Protein AF-C9SKB3-F1 (afdb_monomer_lite)

Sequence (51 aa):
MISDGELYQLAIVLGSSAMALIVVYHYLEVNAEDEKAPAVAGAQSAKQAAA

Structure (mmCIF, N/CA/C/O backbone):
data_AF-C9SKB3-F1
#
_entry.id   AF-C9SKB3-F1
#
loop_
_atom_site.group_PDB
_atom_site.id
_atom_site.type_symbol
_atom_site.label_atom_id
_atom_site.label_alt_id
_atom_site.labe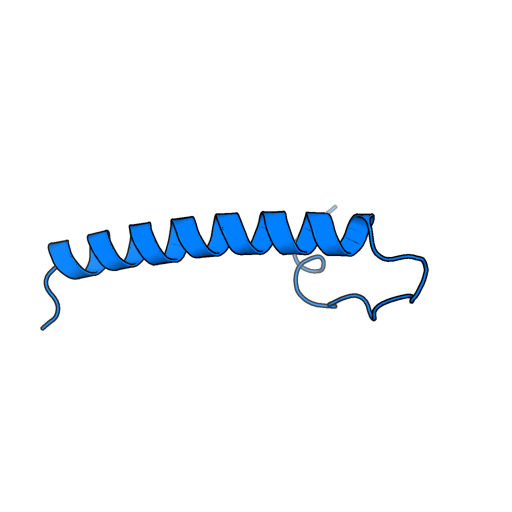l_comp_id
_atom_site.label_asym_id
_atom_site.label_entity_id
_atom_site.label_seq_id
_atom_site.pdbx_PDB_ins_code
_atom_site.Cartn_x
_atom_site.Cartn_y
_atom_site.Cartn_z
_atom_site.occupancy
_atom_site.B_iso_or_equiv
_atom_site.auth_seq_id
_atom_site.auth_comp_id
_atom_site.auth_asym_id
_atom_site.auth_atom_id
_atom_site.pdbx_PDB_model_num
ATOM 1 N N . MET A 1 1 ? -22.748 5.485 8.923 1.00 75.81 1 MET A N 1
ATOM 2 C CA . MET A 1 1 ? -21.402 5.744 9.468 1.00 75.81 1 MET A CA 1
ATOM 3 C C . MET A 1 1 ? -20.625 4.469 9.235 1.00 75.81 1 MET A C 1
ATOM 5 O O . MET A 1 1 ? -21.158 3.426 9.587 1.00 75.81 1 MET A O 1
ATOM 9 N N . ILE A 1 2 ? -19.489 4.531 8.542 1.00 90.56 2 ILE A N 1
ATOM 10 C CA . ILE A 1 2 ? -18.645 3.343 8.371 1.00 90.56 2 ILE A CA 1
ATOM 11 C C . ILE A 1 2 ? -18.218 2.858 9.760 1.00 90.56 2 ILE A C 1
ATOM 13 O O . ILE A 1 2 ? -17.916 3.684 10.624 1.00 90.56 2 ILE A O 1
ATOM 17 N N . SER A 1 3 ? -18.294 1.556 10.007 1.00 93.19 3 SER A N 1
ATOM 18 C CA . SER A 1 3 ? -17.891 0.973 11.285 1.00 93.19 3 SER A CA 1
ATOM 19 C C . SER A 1 3 ? -16.369 0.872 11.375 1.00 93.19 3 SER A C 1
ATOM 21 O O . SER A 1 3 ? -15.675 0.769 10.361 1.00 93.19 3 SER A O 1
ATOM 23 N N . ASP A 1 4 ? -15.838 0.845 12.596 1.00 93.19 4 ASP A N 1
ATOM 24 C CA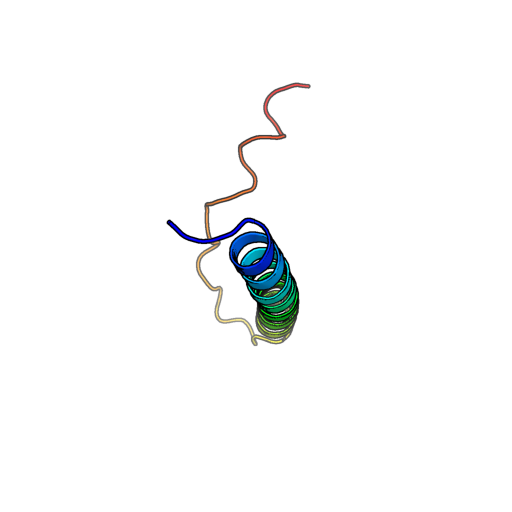 . ASP A 1 4 ? -14.395 0.695 12.822 1.00 93.19 4 ASP A CA 1
ATOM 25 C C . ASP A 1 4 ? -13.846 -0.595 12.192 1.00 93.19 4 ASP A C 1
ATOM 27 O O . ASP A 1 4 ? -12.714 -0.628 11.711 1.00 93.19 4 ASP A O 1
ATOM 31 N N . GLY A 1 5 ? -14.671 -1.647 12.133 1.00 93.56 5 GLY A N 1
ATOM 32 C CA . GLY A 1 5 ? -14.330 -2.906 11.472 1.00 93.56 5 GLY A CA 1
ATOM 33 C C . GLY A 1 5 ? -14.146 -2.750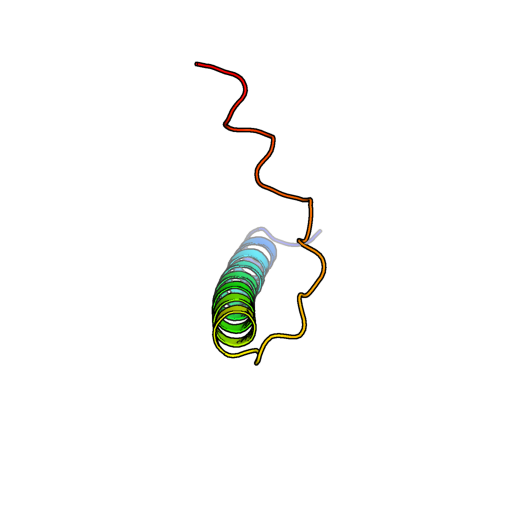 9.963 1.00 93.56 5 GLY A C 1
ATOM 34 O O . GLY A 1 5 ? -13.153 -3.223 9.413 1.00 93.56 5 GLY A O 1
ATOM 35 N N . GLU A 1 6 ? -15.056 -2.040 9.298 1.00 93.69 6 GLU A N 1
ATOM 36 C CA . GLU A 1 6 ? -14.960 -1.759 7.861 1.00 93.69 6 GLU A CA 1
ATOM 37 C C . GLU A 1 6 ? -13.768 -0.844 7.548 1.00 93.69 6 GLU A C 1
ATOM 39 O O . GLU A 1 6 ? -13.060 -1.061 6.563 1.00 93.69 6 GLU A O 1
ATOM 44 N N . L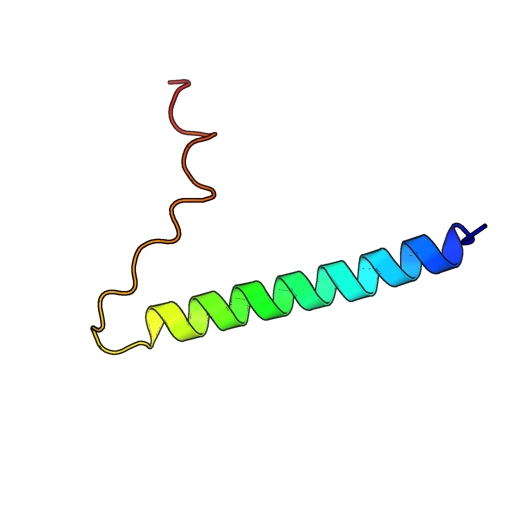EU A 1 7 ? -13.495 0.143 8.409 1.00 94.69 7 LEU A N 1
ATOM 45 C CA . LEU A 1 7 ? -12.341 1.031 8.258 1.00 94.69 7 LEU A CA 1
ATOM 46 C C . LEU A 1 7 ? -11.012 0.277 8.430 1.00 94.69 7 LEU A C 1
ATOM 48 O O . LEU A 1 7 ? -10.073 0.493 7.663 1.00 94.69 7 LEU A O 1
ATOM 52 N N . TYR A 1 8 ? -10.936 -0.640 9.397 1.00 95.38 8 TYR A N 1
ATOM 53 C CA . TYR A 1 8 ? -9.768 -1.496 9.618 1.00 95.38 8 TYR A CA 1
ATOM 54 C C . TYR A 1 8 ? -9.513 -2.442 8.438 1.00 95.38 8 TYR A C 1
ATOM 56 O O . TYR A 1 8 ? -8.382 -2.560 7.961 1.00 95.38 8 TYR A O 1
ATOM 64 N N . GLN A 1 9 ? -10.568 -3.076 7.923 1.00 94.94 9 GLN A N 1
ATOM 65 C CA . GLN A 1 9 ? -10.479 -3.935 6.742 1.00 94.94 9 GLN A CA 1
ATOM 66 C C . GLN A 1 9 ? -10.019 -3.150 5.510 1.00 94.94 9 GLN A C 1
ATOM 68 O O . GLN A 1 9 ? -9.122 -3.602 4.794 1.00 94.94 9 GLN A O 1
ATOM 73 N N . LEU A 1 10 ? -10.573 -1.952 5.302 1.00 95.06 10 LEU A N 1
ATOM 74 C CA . LEU A 1 10 ? -10.150 -1.058 4.229 1.00 95.06 10 LEU A CA 1
ATOM 75 C C . LEU A 1 10 ? -8.666 -0.696 4.358 1.00 95.06 10 LEU A C 1
ATOM 77 O O . LEU A 1 10 ? -7.940 -0.761 3.369 1.00 95.06 10 LEU A O 1
ATOM 81 N N . ALA A 1 11 ? -8.199 -0.366 5.565 1.00 95.69 11 ALA A N 1
ATOM 82 C CA . ALA A 1 11 ? -6.803 -0.019 5.811 1.00 95.69 11 ALA A CA 1
ATOM 83 C C . ALA A 1 11 ? -5.842 -1.178 5.498 1.00 95.69 11 ALA A C 1
ATOM 85 O O . ALA A 1 11 ? -4.790 -0.950 4.901 1.00 95.69 11 ALA A O 1
ATOM 86 N N . ILE A 1 12 ? -6.202 -2.421 5.838 1.00 96.25 12 ILE A N 1
ATOM 87 C CA . ILE A 1 12 ? -5.385 -3.600 5.507 1.00 96.25 12 ILE A CA 1
ATOM 88 C C . ILE A 1 12 ? -5.320 -3.823 3.995 1.00 96.25 12 ILE A C 1
ATOM 90 O O . ILE A 1 12 ? -4.234 -4.027 3.444 1.00 96.25 12 ILE A O 1
ATOM 94 N N . VAL A 1 13 ? -6.464 -3.797 3.308 1.00 97.00 13 VAL A N 1
ATOM 95 C CA . VAL A 1 13 ? -6.513 -4.036 1.857 1.00 97.00 13 VAL A CA 1
ATOM 96 C C . VAL A 1 13 ? -5.757 -2.937 1.119 1.00 97.00 13 VAL A C 1
ATOM 98 O O . VAL A 1 13 ? -4.908 -3.220 0.275 1.00 97.00 13 VAL A O 1
ATOM 101 N N . LEU A 1 14 ? -5.997 -1.682 1.487 1.00 96.25 14 LEU A N 1
ATOM 102 C CA . LEU A 1 14 ? -5.322 -0.548 0.878 1.00 96.25 14 LEU A CA 1
ATOM 103 C C . LEU A 1 14 ? -3.816 -0.576 1.171 1.00 96.25 14 LEU A C 1
ATOM 105 O O . LEU A 1 14 ? -3.020 -0.441 0.247 1.00 96.25 14 LEU A O 1
ATOM 109 N N . GLY A 1 15 ? -3.412 -0.830 2.416 1.00 97.00 15 GLY A N 1
ATOM 110 C CA . GLY A 1 15 ? -2.002 -0.910 2.799 1.00 97.00 15 GLY A CA 1
ATOM 111 C C . GLY A 1 15 ? -1.252 -2.048 2.102 1.00 97.00 15 GLY A C 1
ATOM 112 O O . GLY A 1 15 ? -0.148 -1.841 1.598 1.00 97.00 15 GLY A O 1
ATOM 113 N N . SER A 1 16 ? -1.859 -3.233 2.007 1.00 96.19 16 SER A N 1
ATOM 114 C CA . SER A 1 16 ? -1.264 -4.372 1.290 1.00 96.19 16 SER A CA 1
ATOM 115 C C . SER A 1 16 ? -1.190 -4.134 -0.221 1.00 96.19 16 SER A C 1
ATOM 117 O O . SER A 1 16 ? -0.155 -4.418 -0.825 1.00 96.19 16 SER A O 1
ATOM 119 N N . SER A 1 17 ? -2.225 -3.535 -0.823 1.00 96.62 17 SER A N 1
ATOM 120 C CA . SER A 1 17 ? -2.192 -3.130 -2.234 1.00 96.62 17 SER A CA 1
ATOM 121 C C . SER A 1 17 ? -1.103 -2.090 -2.511 1.00 96.62 17 SER A C 1
ATOM 123 O O . SER A 1 17 ? -0.373 -2.222 -3.489 1.00 96.62 17 SER A O 1
ATOM 125 N N . ALA A 1 18 ? -0.919 -1.112 -1.618 1.00 97.44 18 ALA A N 1
ATOM 126 C CA . ALA A 1 18 ? 0.117 -0.094 -1.744 1.00 97.44 18 ALA A CA 1
ATOM 127 C C . ALA A 1 18 ? 1.519 -0.711 -1.680 1.00 97.44 18 ALA A C 1
ATOM 129 O O . ALA A 1 18 ? 2.351 -0.418 -2.534 1.00 97.44 18 ALA A O 1
ATOM 130 N N . MET A 1 19 ? 1.769 -1.619 -0.730 1.00 97.19 19 MET A N 1
ATOM 131 C CA . MET A 1 19 ? 3.045 -2.339 -0.652 1.00 97.19 19 MET A CA 1
ATOM 132 C C . MET A 1 19 ? 3.330 -3.146 -1.924 1.00 97.19 19 MET A C 1
ATOM 134 O O . MET A 1 19 ? 4.447 -3.096 -2.438 1.00 97.19 19 MET A O 1
ATOM 138 N N . ALA A 1 20 ? 2.326 -3.838 -2.473 1.00 96.19 20 ALA A N 1
ATOM 139 C CA . ALA A 1 20 ? 2.478 -4.574 -3.727 1.00 96.19 20 ALA A CA 1
ATOM 140 C C . ALA A 1 20 ? 2.810 -3.641 -4.905 1.00 96.19 20 ALA A C 1
ATOM 142 O O . ALA A 1 20 ? 3.742 -3.915 -5.661 1.00 96.19 20 ALA A O 1
ATOM 143 N N . LEU A 1 21 ? 2.101 -2.514 -5.034 1.00 95.38 21 LEU A N 1
ATOM 144 C CA . LEU A 1 21 ? 2.336 -1.532 -6.097 1.00 95.38 21 LEU A CA 1
ATOM 145 C C . LEU A 1 21 ? 3.721 -0.877 -6.002 1.00 95.38 21 LEU A C 1
ATOM 147 O O . LEU A 1 21 ? 4.355 -0.671 -7.033 1.00 95.38 21 LEU A O 1
ATOM 151 N N . ILE A 1 22 ? 4.218 -0.598 -4.793 1.00 95.94 22 ILE A N 1
ATOM 152 C CA . ILE A 1 22 ? 5.565 -0.039 -4.578 1.00 95.94 22 ILE A CA 1
ATOM 153 C C . ILE A 1 22 ? 6.644 -1.015 -5.059 1.00 95.94 22 ILE A C 1
ATOM 155 O O . ILE A 1 22 ? 7.575 -0.615 -5.757 1.00 95.94 22 ILE A O 1
ATOM 159 N N . VAL A 1 23 ? 6.515 -2.301 -4.721 1.00 96.12 23 VAL A N 1
ATOM 160 C CA . VAL A 1 23 ? 7.471 -3.331 -5.159 1.00 96.12 23 VAL A CA 1
ATOM 161 C C . VAL A 1 23 ? 7.437 -3.497 -6.677 1.00 96.12 23 VAL A C 1
ATOM 163 O O . VAL A 1 23 ? 8.492 -3.561 -7.303 1.00 96.12 23 VAL A O 1
ATOM 166 N N . VAL A 1 24 ? 6.243 -3.521 -7.278 1.00 96.06 24 VAL A N 1
ATOM 167 C CA . VAL A 1 24 ? 6.086 -3.596 -8.739 1.00 96.06 24 VAL A CA 1
ATOM 168 C C . VAL A 1 24 ? 6.705 -2.378 -9.419 1.00 96.06 24 VAL A C 1
ATOM 170 O O . VAL A 1 24 ? 7.433 -2.546 -10.390 1.00 96.06 24 VAL A O 1
ATOM 173 N N . TYR A 1 25 ? 6.473 -1.169 -8.905 1.00 93.94 25 TYR A N 1
ATOM 174 C CA . TYR A 1 25 ? 7.099 0.043 -9.435 1.00 93.94 25 TYR A CA 1
ATOM 175 C C . TYR A 1 25 ? 8.626 -0.066 -9.414 1.00 93.94 25 TYR A C 1
ATOM 177 O O . TYR A 1 25 ? 9.260 0.141 -10.443 1.00 93.94 25 TYR A O 1
ATOM 185 N N . HIS A 1 26 ? 9.209 -0.461 -8.279 1.00 91.31 26 HIS A N 1
ATOM 186 C CA . HIS A 1 26 ? 10.660 -0.587 -8.157 1.00 91.31 26 HIS A CA 1
ATOM 187 C C . HIS A 1 26 ? 11.225 -1.674 -9.081 1.00 91.31 26 HIS A C 1
ATOM 189 O O . HIS A 1 26 ? 12.284 -1.508 -9.681 1.00 91.31 26 HIS A O 1
ATOM 195 N N . TYR A 1 27 ? 10.492 -2.777 -9.242 1.00 92.50 27 TYR A N 1
ATOM 196 C CA . TYR A 1 27 ? 10.843 -3.816 -10.199 1.00 92.50 27 TYR A CA 1
ATOM 197 C C . TYR A 1 27 ? 10.847 -3.281 -11.637 1.00 92.50 27 TYR A C 1
ATOM 199 O O . TYR A 1 27 ? 11.799 -3.528 -12.371 1.00 92.50 27 TYR A O 1
ATOM 207 N N . LEU A 1 28 ? 9.823 -2.526 -12.040 1.00 91.81 28 LEU A N 1
ATOM 208 C CA . LEU A 1 28 ? 9.753 -1.938 -13.379 1.00 91.81 28 LEU A CA 1
ATOM 209 C C . LEU A 1 28 ? 10.835 -0.872 -13.599 1.00 91.81 28 LEU A C 1
ATOM 211 O O . LEU A 1 28 ? 11.449 -0.862 -14.657 1.00 91.81 28 LEU A O 1
ATOM 215 N N . GLU A 1 29 ? 11.102 -0.023 -12.607 1.00 87.38 29 GLU A N 1
ATOM 216 C CA . GLU A 1 29 ? 12.131 1.024 -12.662 1.00 87.38 29 GLU A CA 1
ATOM 217 C C . GLU A 1 29 ? 13.533 0.444 -12.884 1.00 87.38 29 GLU A C 1
ATOM 219 O O . GLU A 1 29 ? 14.290 0.954 -13.705 1.00 87.38 29 GLU A O 1
ATOM 224 N N . VAL A 1 30 ? 13.871 -0.647 -12.194 1.00 89.00 30 VAL A N 1
ATOM 225 C CA . VAL A 1 30 ? 15.188 -1.293 -12.317 1.00 89.00 30 VAL A CA 1
ATOM 226 C C . VAL A 1 30 ? 15.350 -2.045 -13.640 1.00 89.00 30 VAL A C 1
ATOM 228 O O . VAL A 1 30 ? 16.462 -2.141 -14.152 1.00 89.00 30 VAL A O 1
ATOM 231 N N . ASN A 1 31 ? 14.267 -2.607 -14.184 1.00 87.56 31 ASN A N 1
ATOM 232 C CA . ASN A 1 31 ? 14.309 -3.412 -15.410 1.00 87.56 31 ASN A CA 1
ATOM 233 C C . ASN A 1 31 ? 13.968 -2.614 -16.679 1.00 87.56 31 ASN A C 1
ATOM 235 O O . ASN A 1 31 ? 13.985 -3.181 -17.769 1.00 87.56 31 ASN A O 1
ATOM 239 N N . ALA A 1 32 ? 13.639 -1.327 -16.562 1.00 86.75 32 ALA A N 1
ATOM 240 C CA . ALA A 1 32 ? 13.445 -0.468 -17.719 1.00 86.75 32 ALA A CA 1
ATOM 241 C C . ALA A 1 32 ? 14.798 -0.214 -18.403 1.00 86.75 32 ALA A C 1
ATOM 243 O O . ALA A 1 32 ? 15.723 0.332 -17.803 1.00 86.75 32 ALA A O 1
ATOM 244 N N . GLU A 1 33 ? 14.921 -0.620 -19.667 1.00 77.62 33 GLU A N 1
ATOM 245 C CA . GLU A 1 33 ? 16.108 -0.360 -20.482 1.00 77.62 33 GLU A CA 1
ATOM 246 C C . GLU A 1 33 ? 16.148 1.127 -20.875 1.00 77.62 33 GLU A C 1
ATOM 248 O O . GLU A 1 33 ? 15.455 1.550 -21.791 1.00 77.62 33 GLU A O 1
ATOM 253 N N . ASP A 1 34 ? 16.922 1.918 -20.127 1.00 67.19 34 ASP A N 1
ATOM 254 C CA . ASP A 1 34 ? 17.461 3.262 -20.422 1.00 67.19 34 ASP A CA 1
ATOM 255 C C . ASP A 1 34 ? 16.554 4.336 -21.077 1.00 67.19 34 ASP A C 1
ATOM 257 O O . ASP A 1 34 ? 17.036 5.383 -21.520 1.00 67.19 34 ASP A O 1
ATOM 261 N N . GLU A 1 35 ? 15.229 4.191 -21.053 1.00 63.25 35 GLU A N 1
ATOM 262 C CA . GLU A 1 35 ? 14.344 5.350 -21.118 1.00 63.25 35 GLU A CA 1
ATOM 263 C C . GLU A 1 35 ? 14.379 6.019 -19.749 1.00 63.25 35 GLU A C 1
ATOM 265 O O . GLU A 1 35 ? 13.660 5.635 -18.830 1.00 63.25 35 GLU A O 1
ATOM 270 N N . LYS A 1 36 ? 15.272 7.005 -19.611 1.00 61.28 36 LYS A N 1
ATOM 271 C CA . LYS A 1 36 ? 15.394 7.917 -18.468 1.00 61.28 36 LYS A CA 1
ATOM 272 C C . LYS A 1 36 ? 14.022 8.498 -18.106 1.00 61.28 36 LYS A C 1
ATOM 274 O O . LYS A 1 36 ? 13.660 9.592 -18.543 1.00 61.28 36 LYS A O 1
ATOM 279 N N . ALA A 1 37 ? 13.255 7.758 -17.314 1.00 57.34 37 ALA A N 1
ATOM 280 C CA . ALA A 1 37 ? 11.959 8.181 -16.832 1.00 57.34 37 ALA A CA 1
ATOM 281 C C . ALA A 1 37 ? 12.171 9.415 -15.944 1.00 57.34 37 ALA A C 1
ATOM 283 O O . ALA A 1 37 ? 13.136 9.463 -15.169 1.00 57.34 37 ALA A O 1
ATOM 284 N N . PRO A 1 38 ? 11.329 10.456 -16.070 1.00 51.41 38 PRO A N 1
ATOM 285 C CA . PRO A 1 38 ? 11.459 11.638 -15.241 1.00 51.41 38 PRO A CA 1
ATOM 286 C C . PRO A 1 38 ? 11.302 11.204 -13.788 1.00 51.41 38 PRO A C 1
ATOM 288 O O . PRO A 1 38 ? 10.282 10.628 -13.414 1.00 51.41 38 PRO A O 1
ATOM 291 N N . ALA A 1 39 ? 12.337 11.474 -12.990 1.00 51.44 39 ALA A N 1
ATOM 292 C CA . ALA A 1 39 ? 12.305 11.299 -11.552 1.00 51.44 39 ALA A CA 1
ATOM 293 C C . ALA A 1 39 ? 10.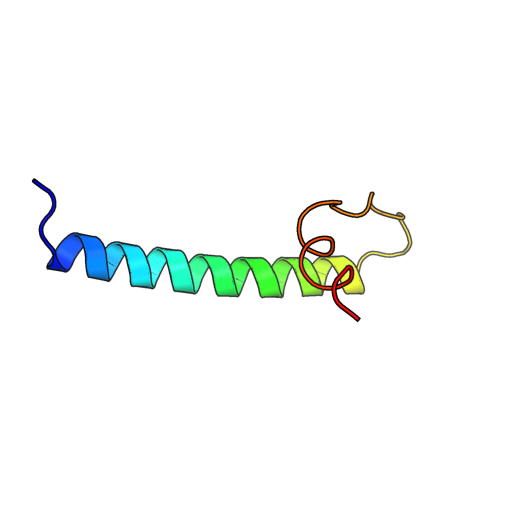981 11.865 -11.035 1.00 51.44 39 ALA A C 1
ATOM 295 O O . ALA A 1 39 ? 10.704 13.057 -11.211 1.00 51.44 39 ALA A O 1
ATOM 296 N N . VAL A 1 40 ? 10.158 11.014 -10.421 1.00 56.44 40 VAL A N 1
ATOM 297 C CA . VAL A 1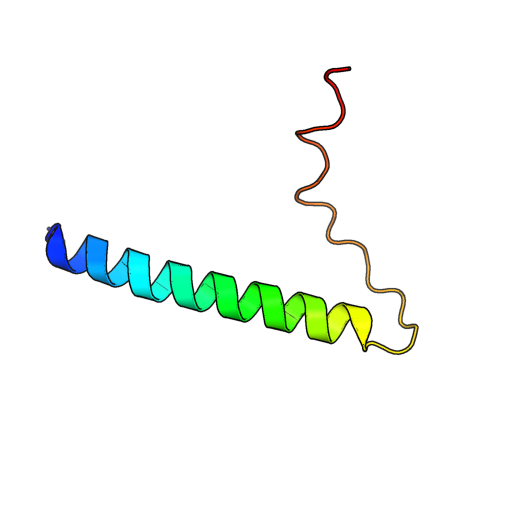 40 ? 9.032 11.471 -9.614 1.00 56.44 40 VAL A CA 1
ATOM 298 C C . VAL A 1 40 ? 9.622 12.266 -8.452 1.00 56.44 40 VAL A C 1
ATOM 300 O O . VAL A 1 40 ? 9.968 11.751 -7.391 1.00 56.44 40 VAL A O 1
ATOM 303 N N . ALA A 1 41 ? 9.823 13.559 -8.698 1.00 52.72 41 ALA A N 1
ATOM 304 C CA . ALA A 1 41 ? 10.191 14.557 -7.717 1.00 52.72 41 ALA A CA 1
ATOM 305 C C . ALA A 1 41 ? 9.027 14.673 -6.730 1.00 52.72 41 ALA A C 1
ATOM 307 O O . ALA A 1 41 ? 8.119 15.481 -6.900 1.00 52.72 41 ALA A O 1
ATOM 308 N N . GLY A 1 42 ? 9.007 13.799 -5.730 1.00 53.09 42 GLY A N 1
ATOM 309 C CA . GLY A 1 42 ? 7.868 13.731 -4.831 1.00 53.09 42 GLY A CA 1
ATOM 310 C C . GLY A 1 42 ? 8.000 12.683 -3.744 1.00 53.09 42 GLY A C 1
ATOM 311 O O . GLY A 1 42 ? 7.074 11.909 -3.578 1.00 53.09 42 GLY A O 1
ATOM 312 N N . ALA A 1 43 ? 9.130 12.645 -3.024 1.00 51.38 43 ALA A N 1
ATOM 313 C CA . ALA A 1 43 ? 9.194 12.088 -1.658 1.00 51.38 43 ALA A CA 1
ATOM 314 C C . ALA A 1 43 ? 10.566 12.209 -0.962 1.00 51.38 43 ALA A C 1
ATOM 316 O O . ALA A 1 43 ? 10.648 11.897 0.222 1.00 51.38 43 ALA A O 1
ATOM 317 N N . GLN A 1 44 ? 11.647 12.656 -1.619 1.00 50.66 44 GLN A N 1
ATOM 318 C CA . GLN A 1 44 ? 12.974 12.711 -0.967 1.00 50.66 44 GLN A CA 1
ATOM 319 C C . GLN A 1 44 ? 13.398 14.067 -0.376 1.00 50.66 44 GLN A C 1
ATOM 321 O O . GLN A 1 44 ? 14.409 14.122 0.318 1.00 50.66 44 GLN A O 1
ATOM 326 N N . SER A 1 45 ? 12.629 15.149 -0.520 1.00 47.22 45 SER A N 1
ATOM 327 C CA . SER A 1 45 ? 13.061 16.470 -0.014 1.00 47.22 45 SER A CA 1
ATOM 328 C C . SER A 1 45 ? 12.687 16.795 1.440 1.00 47.22 45 SER A C 1
ATOM 330 O O . SER A 1 45 ? 12.967 17.900 1.887 1.00 47.22 45 SER A O 1
ATOM 332 N N . ALA A 1 46 ? 12.111 15.871 2.218 1.00 51.94 46 ALA A N 1
ATOM 333 C CA . ALA A 1 46 ? 11.773 16.145 3.625 1.00 51.94 46 ALA A CA 1
ATOM 334 C C . ALA A 1 46 ? 12.805 15.638 4.655 1.00 51.94 46 ALA A C 1
ATOM 336 O O . ALA A 1 46 ? 12.681 15.964 5.833 1.00 51.94 46 ALA A O 1
ATOM 337 N N . LYS A 1 47 ? 13.829 14.860 4.260 1.00 50.34 47 LYS A N 1
ATOM 338 C CA . LYS A 1 47 ? 14.800 14.272 5.214 1.00 50.34 47 LYS A CA 1
ATOM 339 C C . LYS A 1 47 ? 16.268 14.644 4.969 1.00 50.34 47 LYS A C 1
ATOM 341 O O . LYS A 1 47 ? 17.153 14.010 5.528 1.00 50.34 47 LYS A O 1
ATOM 346 N N . GLN A 1 48 ? 16.549 15.680 4.177 1.00 48.88 48 GLN A N 1
ATOM 347 C CA . GLN A 1 48 ? 17.932 16.084 3.871 1.00 48.88 48 GLN A CA 1
ATOM 348 C C . GLN A 1 48 ? 18.173 17.600 3.970 1.00 48.88 48 GLN A C 1
ATOM 350 O O . GLN A 1 48 ? 18.982 18.156 3.239 1.00 48.88 48 GLN A O 1
ATOM 355 N N . ALA A 1 49 ? 17.467 18.265 4.891 1.00 41.19 49 ALA A N 1
ATOM 356 C CA . ALA A 1 49 ? 17.677 19.673 5.253 1.00 41.19 49 ALA A CA 1
ATOM 357 C C . ALA A 1 49 ? 17.776 19.885 6.782 1.00 41.19 49 ALA A C 1
ATOM 359 O O . ALA A 1 49 ? 17.469 20.958 7.292 1.00 41.19 49 ALA A O 1
ATOM 360 N N . ALA A 1 50 ? 18.175 18.846 7.519 1.00 42.69 50 ALA A N 1
ATOM 361 C CA . ALA A 1 50 ? 18.475 18.921 8.948 1.00 42.69 50 ALA A CA 1
ATOM 362 C C . ALA A 1 50 ? 19.697 18.043 9.262 1.00 42.69 50 ALA A C 1
ATOM 364 O O . ALA A 1 50 ? 19.570 16.972 9.854 1.00 42.69 50 ALA A O 1
ATOM 365 N N . ALA A 1 51 ? 20.861 18.473 8.780 1.00 37.97 51 ALA A N 1
ATOM 366 C CA . ALA A 1 51 ? 22.184 18.052 9.235 1.00 37.97 51 ALA A CA 1
ATOM 367 C C . ALA A 1 51 ? 23.172 19.185 8.943 1.00 37.97 51 ALA A C 1
ATOM 369 O O . ALA A 1 51 ? 23.075 19.748 7.828 1.00 37.97 51 ALA A O 1
#

Foldseek 3Di:
DDDPVNVVVVCVVVVVVVVVVVVVVVVCVVPDDPPPDPPPPPDPPPPPPPD

Organism: Verticillium alfalfae (strain VaMs.102 / ATCC MYA-4576 / FGSC 10136) (NCBI:txid526221)

Radius of gyration: 16.77 Å; chains: 1; bounding box: 44×24×34 Å

Secondary structure (DSSP, 8-state):
---HHHHHHHHHHHHHHHHHHHHHHHHHHHHS-S-------SSSTTSSS--

pLDDT: mean 78.5, std 20.43, range [37.97, 97.44]

InterPro domains:
  IPR018943 Oligosaccaryltransferase [PF10215] (1-33)
  IPR036330 Oligosaccharyltransferase subunit ost4p superfamily [SSF103464] (1-35)
  IPR051307 Dolichyl-diphosphooligosaccharide--protein glycosyltransferase subunit 4 [PTHR48164] (1-47)